Protein AF-A0A662BQC9-F1 (afdb_monomer)

Radius of gyration: 14.9 Å; Cα contacts (8 Å, |Δi|>4): 23; chains: 1; bounding box: 26×25×42 Å

Solvent-accessible surface area (backbone atoms only — not comparable to full-atom values): 3505 Å² total; per-residue (Å²): 116,66,75,46,72,56,58,52,49,55,60,59,47,49,57,64,47,49,56,48,17,57,75,61,74,66,40,92,70,88,80,82,69,81,61,74,71,48,69,78,77,57,76,89,58,61,75,72,61,65,93,55,132

Mean predicted aligned error: 3.89 Å

Structure (mmCIF, N/CA/C/O backbone):
data_AF-A0A662BQC9-F1
#
_entry.id   AF-A0A662BQC9-F1
#
loop_
_atom_site.group_PDB
_atom_site.id
_atom_site.type_symbol
_atom_site.label_atom_id
_atom_site.lab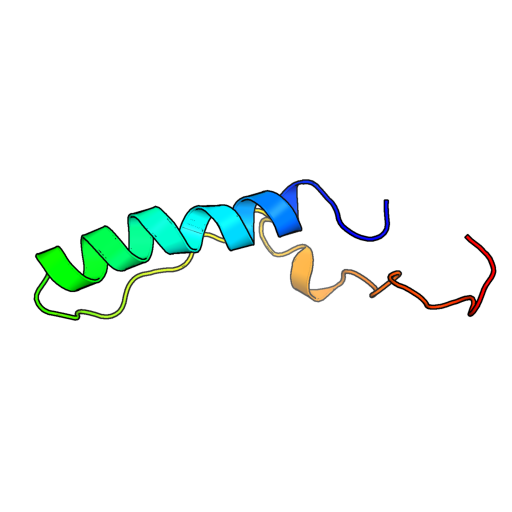el_alt_id
_atom_site.label_comp_id
_atom_site.label_asym_id
_atom_site.label_entity_id
_atom_site.label_seq_id
_atom_site.pdbx_PDB_ins_code
_atom_site.Cartn_x
_atom_site.Cartn_y
_atom_site.Cartn_z
_atom_site.occupancy
_atom_site.B_iso_or_equiv
_atom_site.auth_seq_id
_atom_site.auth_comp_id
_atom_site.auth_asym_id
_atom_site.auth_atom_id
_atom_site.pdbx_PDB_model_num
ATOM 1 N N . PRO A 1 1 ? 1.274 2.578 -18.305 1.00 85.06 1 PRO A N 1
ATOM 2 C CA . PRO A 1 1 ? 1.489 3.939 -17.756 1.00 85.06 1 PRO A CA 1
ATOM 3 C C . PRO A 1 1 ? 2.478 3.828 -16.594 1.00 85.06 1 PRO A C 1
ATOM 5 O O . PRO A 1 1 ? 2.546 2.748 -16.012 1.00 85.06 1 PRO A O 1
ATOM 8 N N . PRO A 1 2 ? 3.256 4.874 -16.288 1.00 88.06 2 PRO A N 1
ATOM 9 C CA . PRO A 1 2 ? 4.273 4.796 -15.243 1.00 88.06 2 PRO A CA 1
ATOM 10 C C . PRO A 1 2 ? 3.700 4.752 -13.821 1.00 88.06 2 PRO A C 1
ATOM 12 O O . PRO A 1 2 ? 4.365 4.244 -12.930 1.00 88.06 2 PRO A O 1
ATOM 15 N N . LEU A 1 3 ? 2.480 5.264 -13.638 1.00 93.00 3 LEU A N 1
ATOM 16 C CA . LEU A 1 3 ? 1.635 5.042 -12.467 1.00 93.00 3 LEU A CA 1
ATOM 17 C C . LEU A 1 3 ? 0.415 4.256 -12.941 1.00 93.00 3 LEU A C 1
ATOM 19 O O . LEU A 1 3 ? -0.269 4.699 -13.876 1.00 93.00 3 LEU A O 1
ATOM 23 N N . ASP A 1 4 ? 0.179 3.083 -12.368 1.00 92.38 4 ASP A N 1
ATOM 24 C CA . ASP A 1 4 ? -0.842 2.156 -12.851 1.00 92.38 4 ASP A CA 1
ATOM 25 C C . ASP A 1 4 ? -1.998 1.936 -11.858 1.00 92.38 4 ASP A C 1
ATOM 27 O O . ASP A 1 4 ? -2.140 2.607 -10.834 1.00 92.38 4 ASP A O 1
ATOM 31 N N . VAL A 1 5 ? -2.908 1.027 -12.218 1.00 94.19 5 VAL A N 1
ATOM 32 C CA . VAL A 1 5 ? -4.102 0.719 -11.420 1.00 94.19 5 VAL A CA 1
ATOM 33 C C . VAL A 1 5 ? -3.758 0.123 -10.053 1.00 94.19 5 VAL A C 1
ATOM 35 O O . VAL A 1 5 ? -4.517 0.307 -9.102 1.00 94.19 5 VAL A O 1
ATOM 38 N N . TYR A 1 6 ? -2.631 -0.578 -9.938 1.00 94.88 6 TYR A N 1
ATOM 39 C CA . TYR A 1 6 ? -2.198 -1.185 -8.688 1.00 94.88 6 TYR A CA 1
ATOM 40 C C . TYR A 1 6 ? -1.644 -0.128 -7.736 1.00 94.88 6 TYR A C 1
ATOM 42 O O . TYR A 1 6 ? -1.953 -0.188 -6.545 1.00 94.88 6 TYR A O 1
ATOM 50 N N . ASP A 1 7 ? -0.936 0.879 -8.257 1.00 94.06 7 ASP A N 1
ATOM 51 C CA . ASP A 1 7 ? -0.503 2.044 -7.473 1.00 94.06 7 ASP A CA 1
ATOM 52 C C . ASP A 1 7 ? -1.712 2.817 -6.930 1.00 94.06 7 ASP A C 1
ATOM 54 O O . ASP A 1 7 ? -1.812 3.095 -5.732 1.00 94.06 7 ASP A O 1
ATOM 58 N N . ALA A 1 8 ? -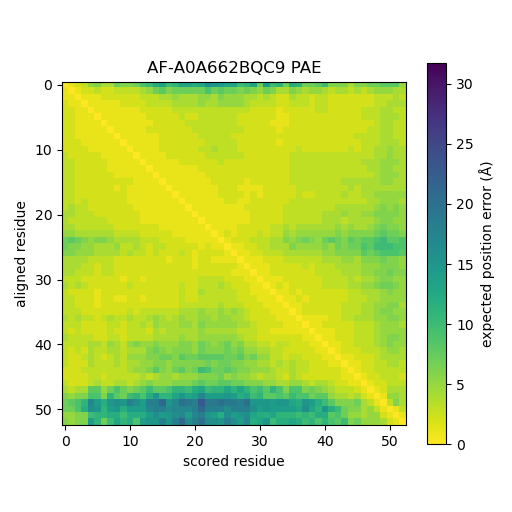2.694 3.088 -7.796 1.00 94.81 8 ALA A N 1
ATOM 59 C CA . ALA A 1 8 ? -3.922 3.777 -7.407 1.00 94.81 8 ALA A CA 1
ATOM 60 C C . ALA A 1 8 ? -4.731 2.986 -6.360 1.00 94.81 8 ALA A C 1
ATOM 62 O O . ALA A 1 8 ? -5.268 3.573 -5.413 1.00 94.81 8 ALA A O 1
ATOM 63 N N . ALA A 1 9 ? -4.807 1.658 -6.502 1.00 94.19 9 ALA A N 1
ATOM 64 C CA . ALA A 1 9 ? -5.470 0.783 -5.538 1.00 94.19 9 ALA A CA 1
ATOM 65 C C . ALA A 1 9 ? -4.736 0.761 -4.190 1.00 94.19 9 ALA A C 1
ATOM 67 O O . ALA A 1 9 ? -5.383 0.856 -3.145 1.00 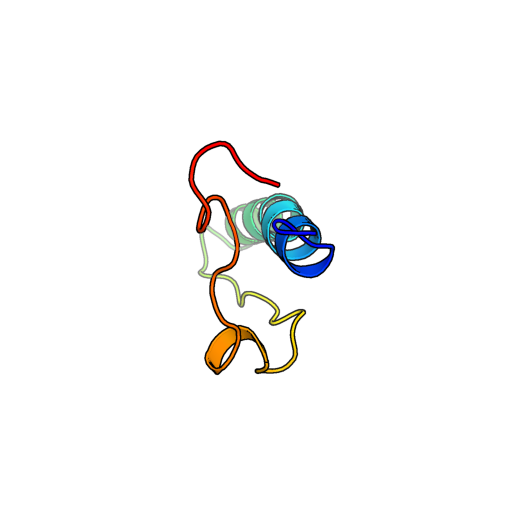94.19 9 ALA A O 1
ATOM 68 N N . ALA A 1 10 ? -3.401 0.704 -4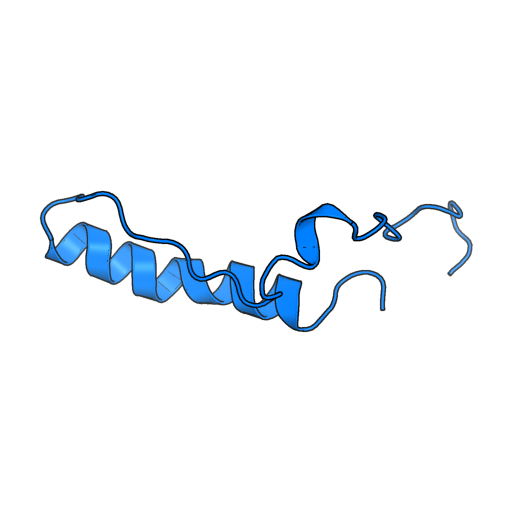.203 1.00 95.31 10 ALA A N 1
ATOM 69 C CA . ALA A 1 10 ? -2.588 0.765 -2.995 1.00 95.31 10 ALA A CA 1
ATOM 70 C C . ALA A 1 10 ? -2.821 2.079 -2.234 1.00 95.31 10 ALA A C 1
ATOM 72 O O . ALA A 1 10 ? -3.109 2.055 -1.038 1.00 95.31 10 ALA A O 1
ATOM 73 N N . TRP A 1 11 ? -2.794 3.227 -2.912 1.00 96.12 11 TRP A N 1
ATOM 74 C CA . TRP A 1 11 ? -3.049 4.514 -2.253 1.00 96.12 11 TRP A CA 1
ATOM 75 C C . TRP A 1 11 ? -4.472 4.622 -1.710 1.00 96.12 11 TRP A C 1
ATOM 77 O O . TRP A 1 11 ? -4.675 5.079 -0.586 1.00 96.12 11 TRP A O 1
ATOM 87 N N . SER A 1 12 ? -5.452 4.140 -2.473 1.00 96.00 12 SER A N 1
ATOM 88 C CA . SER A 1 12 ? -6.859 4.178 -2.064 1.00 96.00 12 SER A CA 1
ATOM 89 C C . SER A 1 12 ? -7.150 3.253 -0.878 1.00 96.00 12 SER A C 1
ATOM 91 O O . SER A 1 12 ? -8.046 3.541 -0.088 1.00 96.00 12 SER A O 1
ATOM 93 N N . ALA A 1 13 ? -6.389 2.167 -0.707 1.00 95.62 13 ALA A N 1
ATOM 94 C CA . ALA A 1 13 ? -6.544 1.243 0.416 1.00 95.62 13 ALA A CA 1
ATOM 95 C C . ALA A 1 13 ? -6.152 1.860 1.768 1.00 95.62 13 ALA A C 1
ATOM 97 O O . ALA A 1 13 ? -6.619 1.394 2.806 1.00 95.62 13 ALA A O 1
ATOM 98 N N . ILE A 1 14 ? -5.342 2.924 1.779 1.00 96.12 14 ILE A N 1
ATOM 99 C CA . ILE A 1 14 ? -4.895 3.576 3.018 1.00 96.12 14 ILE A CA 1
ATOM 100 C C . ILE A 1 14 ? -6.082 4.155 3.792 1.00 96.12 14 ILE A C 1
ATOM 102 O O . ILE A 1 14 ? -6.130 4.007 5.012 1.00 96.12 14 ILE A O 1
ATOM 106 N N . THR A 1 15 ? -7.052 4.771 3.112 1.00 97.38 15 THR A N 1
ATOM 107 C CA . THR A 1 15 ? -8.221 5.393 3.755 1.00 97.38 15 THR A CA 1
ATOM 108 C C . THR A 1 15 ? -9.030 4.397 4.600 1.00 97.38 15 THR A C 1
ATOM 110 O O . THR A 1 15 ? -9.075 4.580 5.818 1.00 97.38 15 THR A O 1
ATOM 113 N N . PRO A 1 16 ? -9.593 3.305 4.040 1.00 96.75 16 PRO A N 1
ATOM 114 C CA . PRO A 1 16 ? -10.385 2.358 4.823 1.00 96.75 16 PRO A CA 1
ATOM 115 C C . PRO A 1 16 ? -9.549 1.583 5.853 1.00 96.75 16 PRO A C 1
ATOM 117 O O . PRO A 1 16 ? -10.051 1.235 6.922 1.00 96.75 16 PRO A O 1
ATOM 120 N N . LEU A 1 17 ? -8.264 1.318 5.579 1.00 96.62 17 LEU A N 1
ATOM 121 C CA . LEU A 1 17 ? -7.384 0.666 6.556 1.00 96.62 17 LEU A CA 1
ATOM 122 C C . LEU A 1 17 ? -7.087 1.580 7.748 1.00 96.62 17 LEU A C 1
ATOM 124 O O . LEU A 1 17 ? -7.026 1.108 8.880 1.00 96.62 17 LEU A O 1
ATOM 128 N N . SER A 1 18 ? -6.947 2.885 7.521 1.00 96.44 18 SER A N 1
ATOM 129 C CA . SER A 1 18 ? -6.737 3.853 8.601 1.00 96.44 18 SER A CA 1
ATOM 130 C C . 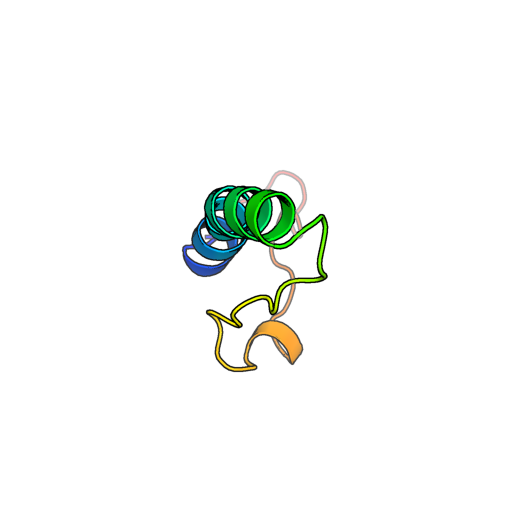SER A 1 18 ? -7.985 3.988 9.474 1.00 96.44 18 SER A C 1
ATOM 132 O O . SER A 1 18 ? -7.878 3.948 10.698 1.00 96.44 18 SER A O 1
ATOM 134 N N . GLU A 1 19 ? -9.171 4.062 8.861 1.00 97.88 19 GLU A N 1
ATOM 135 C CA . GLU A 1 19 ?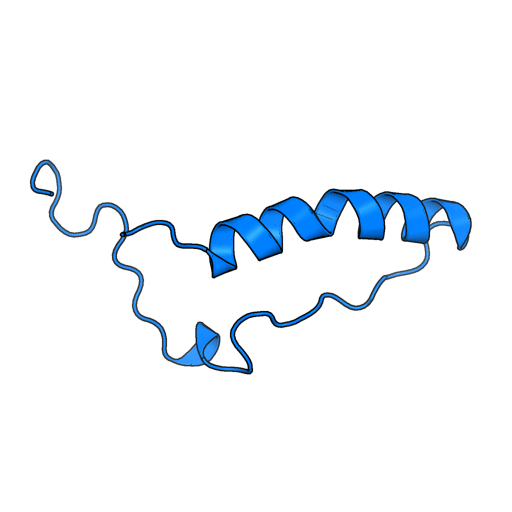 -10.455 4.053 9.580 1.00 97.88 19 GLU A CA 1
ATOM 136 C C . GLU A 1 19 ? -10.593 2.803 10.456 1.00 97.88 19 GLU A C 1
ATOM 138 O O . GLU A 1 19 ? -10.939 2.891 11.638 1.00 97.88 19 GLU A O 1
ATOM 143 N N . ARG A 1 20 ? -10.242 1.637 9.902 1.00 97.31 20 ARG A N 1
ATOM 144 C CA . ARG A 1 20 ? -10.244 0.372 10.635 1.00 97.31 20 ARG A CA 1
ATOM 145 C C . ARG A 1 20 ? -9.225 0.348 11.775 1.00 97.31 20 ARG A C 1
ATOM 147 O O . ARG A 1 20 ? -9.563 -0.100 12.866 1.00 97.31 20 ARG A O 1
ATOM 154 N N . SER A 1 21 ? -8.010 0.852 11.556 1.00 97.81 21 SER A N 1
ATOM 155 C CA . SER A 1 21 ? -6.977 0.923 12.598 1.00 97.81 21 SER A CA 1
ATOM 156 C C . SER A 1 21 ? -7.453 1.739 13.797 1.00 97.81 21 SER A C 1
ATOM 158 O O . SER A 1 21 ? -7.327 1.286 14.933 1.00 97.81 21 SER A O 1
ATOM 160 N N . ILE A 1 22 ? -8.068 2.900 13.549 1.00 97.69 22 ILE A N 1
ATOM 161 C CA . ILE A 1 22 ? -8.635 3.751 14.602 1.00 97.69 22 ILE A CA 1
ATOM 162 C C . ILE A 1 22 ? -9.747 3.002 15.352 1.00 97.69 22 ILE A C 1
ATOM 164 O O . ILE A 1 22 ? -9.755 2.998 16.583 1.00 97.69 22 ILE A O 1
ATOM 168 N N . ALA A 1 23 ? -10.645 2.324 14.630 1.00 97.44 23 ALA A N 1
ATOM 169 C CA . ALA A 1 23 ? -11.726 1.540 15.231 1.00 97.44 23 ALA A CA 1
ATOM 170 C C . ALA A 1 23 ? -11.218 0.367 16.095 1.00 97.44 23 ALA A C 1
ATOM 172 O O . ALA A 1 23 ? -11.845 0.022 17.095 1.00 97.44 23 ALA A O 1
ATOM 173 N N . GLU A 1 24 ? -10.071 -0.217 15.745 1.00 97.25 24 GLU A N 1
ATOM 174 C CA . GLU A 1 24 ? -9.425 -1.317 16.473 1.00 97.25 24 GLU A CA 1
ATOM 175 C C . GLU A 1 24 ? -8.402 -0.831 17.527 1.00 97.25 24 GLU A C 1
ATOM 177 O O . GLU A 1 24 ? -7.595 -1.615 18.024 1.00 97.25 24 GLU A O 1
ATOM 182 N N . GLY A 1 25 ? -8.425 0.454 17.904 1.00 96.69 25 GLY A N 1
ATOM 183 C CA . GLY A 1 25 ? -7.573 0.992 18.972 1.00 96.69 25 GLY A CA 1
ATOM 184 C C . GLY A 1 25 ? -6.141 1.308 18.532 1.00 96.69 25 GLY A C 1
ATOM 185 O O . GLY A 1 25 ? -5.199 1.120 19.301 1.00 96.69 25 GLY A O 1
ATOM 186 N N . ASN A 1 26 ? -5.978 1.805 17.306 1.00 95.06 26 ASN A N 1
ATOM 187 C CA . ASN A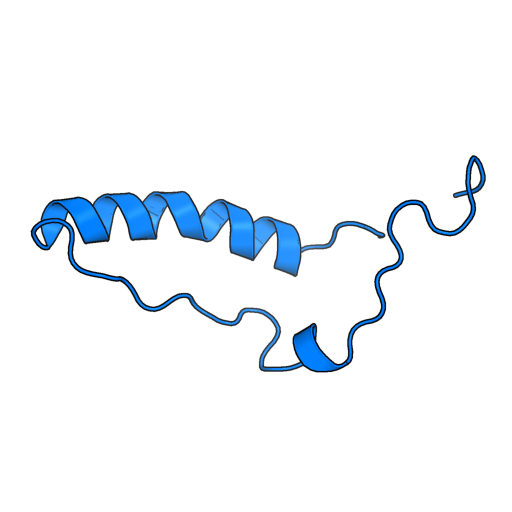 1 26 ? -4.695 2.055 16.637 1.00 95.06 26 ASN A CA 1
ATOM 188 C C . ASN A 1 26 ? -3.895 0.769 16.364 1.00 95.06 26 ASN A C 1
ATOM 190 O O . ASN A 1 26 ? -2.662 0.777 16.339 1.00 95.06 26 ASN A O 1
ATOM 194 N N . ALA A 1 27 ? -4.595 -0.352 16.170 1.00 97.00 27 ALA A N 1
ATOM 195 C CA . ALA A 1 27 ? -3.967 -1.630 15.866 1.00 97.00 27 ALA A CA 1
ATOM 196 C C . ALA A 1 27 ? -3.340 -1.623 14.454 1.00 97.00 27 ALA A C 1
ATOM 198 O O . ALA A 1 27 ? -3.959 -1.102 13.514 1.00 97.00 27 ALA A O 1
ATOM 199 N N . PRO A 1 28 ? -2.154 -2.235 14.262 1.00 97.06 28 PRO A N 1
ATOM 200 C CA . PRO A 1 28 ? -1.573 -2.446 12.938 1.00 97.06 28 PRO A CA 1
ATOM 201 C C . PRO A 1 28 ? -2.520 -3.223 12.018 1.00 97.06 28 PRO A C 1
ATOM 203 O O . PRO A 1 28 ? -3.100 -4.227 12.427 1.00 97.06 28 PR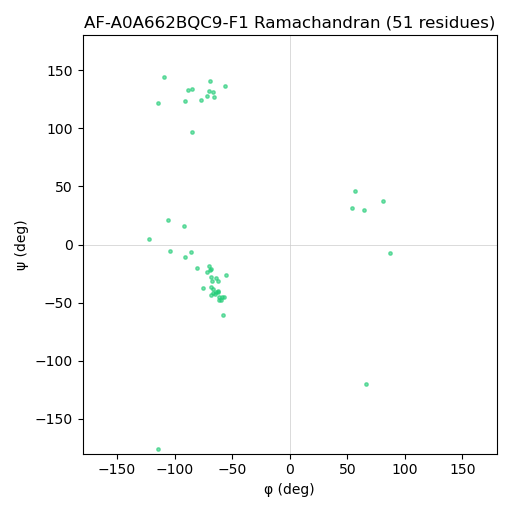O A O 1
ATOM 206 N N . GLN A 1 29 ? -2.647 -2.781 10.767 1.00 97.44 29 GLN A N 1
ATOM 207 C CA . GLN A 1 29 ? -3.525 -3.403 9.775 1.00 97.44 29 GLN A CA 1
ATOM 208 C C . GLN A 1 29 ? -2.718 -4.128 8.702 1.00 97.44 29 GLN A C 1
ATOM 210 O O . GLN A 1 29 ? -1.657 -3.663 8.283 1.00 97.44 29 GLN A O 1
ATOM 215 N N . TYR A 1 30 ? -3.236 -5.262 8.231 1.00 96.50 30 TYR A N 1
ATOM 216 C CA . TYR A 1 30 ? -2.645 -5.966 7.098 1.00 96.50 30 TYR A CA 1
ATOM 217 C C . TYR A 1 30 ? -2.903 -5.193 5.805 1.00 96.50 30 TYR A C 1
ATOM 219 O O . TYR A 1 30 ? -4.049 -4.874 5.482 1.00 96.50 30 TYR A O 1
ATOM 227 N N . PHE A 1 31 ? -1.839 -4.923 5.053 1.00 95.69 31 PHE A N 1
ATOM 228 C CA . PHE A 1 31 ? -1.941 -4.236 3.776 1.00 95.69 31 PHE A CA 1
ATOM 229 C C . PHE A 1 31 ? -2.111 -5.252 2.634 1.00 95.69 31 PHE A C 1
ATOM 231 O O . PHE A 1 31 ? -1.275 -6.148 2.493 1.00 95.69 31 PHE A O 1
ATOM 238 N N . PRO A 1 32 ? -3.173 -5.151 1.820 1.00 94.69 32 PRO A N 1
ATOM 239 C CA . PRO A 1 32 ? -3.413 -6.080 0.725 1.00 94.69 32 PRO A CA 1
ATOM 240 C C . PRO A 1 32 ? -2.399 -5.888 -0.409 1.00 94.69 32 PRO A C 1
ATOM 242 O O . PRO A 1 32 ? -2.182 -4.780 -0.896 1.00 94.69 32 PRO A O 1
ATOM 245 N N . ASP A 1 33 ? -1.824 -6.992 -0.884 1.00 95.25 33 ASP A N 1
ATOM 246 C CA . ASP A 1 33 ? -1.002 -6.994 -2.092 1.00 95.25 33 ASP A CA 1
ATOM 247 C C . ASP A 1 33 ? -1.882 -7.134 -3.344 1.00 95.25 33 ASP A C 1
ATOM 249 O O . ASP A 1 33 ? -2.258 -8.235 -3.760 1.00 95.25 33 ASP A O 1
ATOM 253 N N . PHE A 1 34 ? -2.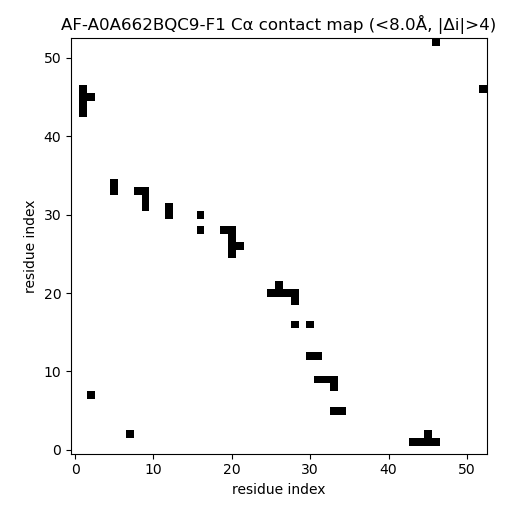191 -5.998 -3.969 1.00 93.56 34 PHE A N 1
ATOM 254 C CA . PHE A 1 34 ? -2.979 -5.944 -5.205 1.00 93.56 34 PHE A CA 1
ATOM 255 C C . PHE A 1 34 ? -2.240 -6.496 -6.431 1.00 93.56 34 PHE A C 1
ATOM 257 O O . PHE A 1 34 ? -2.882 -6.866 -7.415 1.00 93.56 34 PHE A O 1
ATOM 264 N N . THR A 1 35 ? -0.911 -6.595 -6.369 1.00 93.12 35 THR A N 1
ATOM 265 C CA . THR A 1 35 ? -0.075 -7.097 -7.469 1.00 93.12 35 THR A CA 1
ATOM 266 C C . THR A 1 35 ? 0.152 -8.607 -7.396 1.00 93.12 35 THR A C 1
ATOM 268 O O . THR A 1 35 ? 0.650 -9.189 -8.359 1.00 93.12 35 THR A O 1
ATOM 271 N N . ARG A 1 36 ? -0.221 -9.254 -6.279 1.00 94.31 36 ARG A N 1
ATOM 272 C CA . ARG A 1 36 ? -0.031 -10.694 -6.016 1.00 94.31 36 ARG A CA 1
ATOM 273 C C . ARG A 1 36 ? 1.436 -11.135 -6.126 1.00 94.31 36 ARG A C 1
ATOM 275 O O . ARG A 1 36 ? 1.744 -12.138 -6.766 1.00 94.31 36 ARG A O 1
ATOM 282 N N . GLY A 1 37 ? 2.339 -10.366 -5.530 1.00 94.19 37 GLY A N 1
ATOM 283 C CA . GLY A 1 37 ? 3.779 -10.617 -5.487 1.00 94.19 37 GLY A CA 1
ATOM 284 C C . GLY A 1 37 ? 4.553 -10.064 -6.682 1.00 94.19 37 GLY A C 1
ATOM 285 O O . GLY A 1 37 ? 5.783 -10.064 -6.662 1.00 94.19 37 GLY A O 1
ATOM 286 N N . ASN A 1 38 ? 3.869 -9.550 -7.709 1.00 93.19 38 ASN A N 1
ATOM 287 C CA . ASN A 1 38 ? 4.536 -9.014 -8.897 1.00 93.19 38 ASN A CA 1
ATOM 288 C C . ASN A 1 38 ? 5.311 -7.717 -8.615 1.00 93.19 38 ASN A C 1
ATOM 290 O O . ASN A 1 38 ? 6.273 -7.426 -9.326 1.00 93.19 38 ASN A O 1
ATOM 294 N N . TRP A 1 39 ? 4.967 -6.986 -7.548 1.00 92.62 39 TRP A N 1
ATOM 295 C CA . TRP A 1 39 ? 5.702 -5.797 -7.107 1.00 92.62 39 TRP A CA 1
ATOM 296 C C . TRP A 1 39 ? 7.199 -6.056 -6.852 1.00 92.62 39 TRP A C 1
ATOM 298 O O . TRP A 1 39 ? 8.002 -5.144 -7.012 1.00 92.62 39 TRP A O 1
ATOM 308 N N . ILE A 1 40 ? 7.594 -7.292 -6.522 1.00 94.94 40 ILE A N 1
ATOM 309 C CA . ILE A 1 40 ? 8.988 -7.668 -6.224 1.00 94.94 40 ILE A CA 1
ATOM 310 C C . ILE A 1 40 ? 9.888 -7.563 -7.464 1.00 94.94 40 ILE A C 1
ATOM 312 O O . ILE A 1 40 ? 11.045 -7.160 -7.366 1.00 94.94 40 ILE A O 1
ATOM 316 N N . ASN A 1 41 ? 9.365 -7.945 -8.630 1.00 94.75 41 ASN A N 1
ATOM 317 C CA . ASN A 1 41 ? 10.130 -8.008 -9.879 1.00 94.75 41 ASN A CA 1
ATOM 318 C C . ASN A 1 41 ? 9.819 -6.838 -10.823 1.00 94.75 41 ASN A C 1
ATOM 320 O O . ASN A 1 41 ? 10.442 -6.719 -11.882 1.00 94.75 41 ASN A O 1
ATOM 324 N N . ASN A 1 42 ? 8.844 -5.997 -10.469 1.00 91.25 42 ASN A N 1
ATOM 325 C CA . ASN A 1 42 ? 8.451 -4.858 -11.283 1.00 91.25 42 ASN A CA 1
ATOM 326 C C . ASN A 1 42 ? 9.582 -3.828 -11.343 1.00 91.25 42 ASN A C 1
ATOM 328 O O . ASN A 1 42 ? 10.152 -3.429 -10.329 1.00 91.25 42 ASN A O 1
ATOM 332 N N . LYS A 1 43 ? 9.900 -3.381 -12.559 1.00 92.44 43 LYS A N 1
ATOM 333 C CA . LYS A 1 43 ? 10.897 -2.332 -12.775 1.00 92.44 43 LYS A CA 1
ATOM 334 C C . LYS A 1 43 ? 10.229 -0.963 -12.631 1.00 92.44 43 LYS A C 1
ATOM 336 O O . LYS A 1 43 ? 9.178 -0.762 -13.239 1.00 92.44 43 LYS A O 1
ATOM 341 N N . PRO A 1 44 ? 10.828 -0.012 -11.896 1.00 91.31 44 PRO A N 1
ATOM 342 C CA . PRO A 1 44 ? 10.333 1.355 -11.868 1.00 91.31 44 PRO A CA 1
ATOM 343 C C . PRO A 1 44 ? 10.510 1.980 -13.256 1.00 91.31 44 PRO A C 1
ATOM 345 O O . PRO A 1 44 ? 11.601 1.946 -13.820 1.00 91.31 44 PRO A O 1
ATOM 348 N N . ILE A 1 45 ? 9.426 2.523 -13.807 1.00 92.06 45 ILE A N 1
ATOM 349 C CA . ILE A 1 45 ? 9.393 3.149 -15.142 1.00 92.06 45 ILE A CA 1
ATOM 350 C C . ILE A 1 45 ? 8.932 4.613 -15.097 1.00 92.06 45 ILE A C 1
ATOM 352 O O . ILE A 1 45 ? 8.768 5.249 -16.133 1.00 92.06 45 ILE A O 1
ATOM 356 N N . PHE A 1 46 ? 8.712 5.166 -13.903 1.00 91.38 46 PHE A N 1
ATOM 357 C CA . PHE A 1 46 ? 8.350 6.569 -13.728 1.00 91.38 46 PHE A CA 1
ATOM 358 C C . PHE A 1 46 ? 9.576 7.473 -13.897 1.00 91.38 46 PHE A C 1
ATOM 360 O O . PHE A 1 46 ? 10.569 7.294 -13.196 1.00 91.38 46 PHE A O 1
ATOM 367 N N . ALA A 1 47 ? 9.486 8.441 -14.817 1.00 90.12 47 ALA A N 1
ATOM 368 C CA . ALA A 1 47 ? 10.513 9.455 -15.087 1.00 90.12 47 ALA A CA 1
ATOM 369 C C . ALA A 1 47 ? 11.921 8.894 -15.397 1.00 90.12 47 ALA A C 1
ATOM 371 O O . ALA A 1 47 ? 12.933 9.517 -15.084 1.00 90.12 47 ALA A O 1
ATOM 372 N N . VAL A 1 48 ? 12.000 7.712 -16.020 1.00 91.38 48 VAL A N 1
ATOM 373 C CA . VAL A 1 48 ? 13.283 7.051 -16.331 1.00 91.38 48 VAL A CA 1
ATOM 374 C C . VAL A 1 48 ? 13.977 7.590 -17.586 1.00 91.38 48 VAL A C 1
ATOM 376 O O . VAL A 1 48 ? 15.190 7.444 -17.703 1.00 91.38 48 VAL A O 1
ATOM 379 N N . ASN A 1 49 ? 13.241 8.248 -18.487 1.00 87.56 49 ASN A N 1
ATOM 380 C CA . ASN A 1 49 ? 13.761 8.803 -19.745 1.00 87.56 49 ASN A CA 1
ATOM 381 C C . ASN A 1 49 ? 13.887 10.344 -19.711 1.00 87.56 49 ASN A C 1
ATOM 383 O O . ASN A 1 49 ? 13.935 10.992 -20.753 1.00 87.56 49 ASN A O 1
ATOM 387 N N . GLY A 1 50 ? 13.948 10.949 -18.518 1.00 82.56 50 GLY A N 1
ATOM 388 C CA . GLY A 1 50 ? 14.017 12.405 -18.366 1.00 82.56 50 GLY A CA 1
ATOM 389 C C . GLY A 1 50 ? 12.730 13.088 -18.831 1.00 82.56 50 GLY A C 1
ATOM 390 O O . GLY A 1 50 ? 11.663 12.814 -18.286 1.00 82.56 50 GLY A O 1
ATOM 391 N N . ASP A 1 51 ? 12.845 13.965 -19.829 1.00 83.44 51 ASP A N 1
ATOM 392 C CA . ASP A 1 51 ? 11.723 14.739 -20.380 1.00 83.44 51 ASP A CA 1
ATOM 393 C C . ASP A 1 51 ? 10.943 13.973 -21.471 1.00 83.44 51 ASP A C 1
ATOM 395 O O . ASP A 1 51 ? 9.909 14.446 -21.951 1.00 83.44 51 ASP A O 1
ATOM 399 N N . GLU A 1 52 ? 11.430 12.795 -21.875 1.00 78.69 52 GLU A N 1
ATOM 400 C CA . GLU A 1 52 ? 10.785 11.931 -22.865 1.00 78.69 52 GLU A CA 1
ATOM 401 C C . GLU A 1 52 ? 9.792 10.968 -22.187 1.00 78.69 52 GLU A C 1
ATOM 403 O O . GLU A 1 52 ? 10.109 10.335 -21.176 1.00 78.69 52 GLU A O 1
ATOM 408 N N . TYR A 1 53 ? 8.578 10.870 -22.745 1.00 74.12 53 TYR A N 1
ATOM 409 C CA . TYR A 1 53 ? 7.498 9.989 -22.270 1.00 74.12 53 TYR A CA 1
ATOM 410 C C . TYR A 1 53 ? 7.578 8.579 -22.859 1.00 74.12 53 TYR A C 1
ATOM 412 O O . TYR A 1 53 ? 7.787 8.463 -24.088 1.00 74.12 53 TYR A O 1
#

Foldseek 3Di:
DLQDPQNVVQVVQCVVQVVVCVVVVVDDDDRDRPPVPVVVVDDRPPCPPPPDD

pLDDT: mean 93.3, std 4.83, range [74.12, 97.88]

Secondary structure (DSSP, 8-state):
--S-HHHHHHHHHHHHHHHHHHHTTS---PPP-TTTTGGGTPPP-TTTTTT--

Sequence (53 aa):
PPLDVYDAAAWSAITPLSERSIAEGNAPQYFPDFTRGNWINNKPIFAVNGDEY